Protein AF-E3PWX5-F1 (afdb_monomer_lite)

pLDDT: mean 84.58, std 5.64, range [62.59, 90.56]

Secondary structure (DSSP, 8-state):
-TTTTT--HHHHHHHHTPPPPHHHHHHHHHHHHHHHHHHHTTT---HHHHHHHHHHTT----GGGT-

Structure (mmCIF, N/CA/C/O backbone):
data_AF-E3PWX5-F1
#
_entry.id   AF-E3PWX5-F1
#
loop_
_atom_site.group_PDB
_atom_site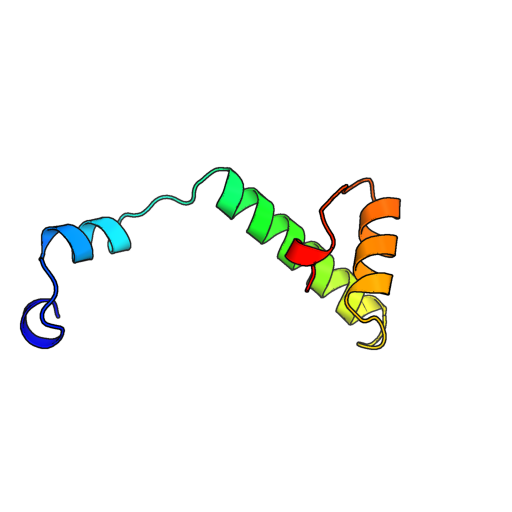.id
_atom_site.type_symbol
_atom_site.label_atom_id
_atom_site.label_alt_id
_atom_site.label_comp_id
_atom_site.label_asym_id
_atom_site.label_entity_id
_atom_site.label_seq_id
_atom_site.pdbx_PDB_ins_code
_atom_site.Cartn_x
_atom_site.Cartn_y
_atom_site.Cartn_z
_atom_site.occupancy
_atom_site.B_iso_or_equiv
_atom_site.auth_seq_id
_atom_site.auth_comp_id
_atom_site.auth_asym_id
_atom_site.auth_atom_id
_atom_site.pdbx_PDB_model_num
ATOM 1 N N . MET A 1 1 ? -19.616 -7.736 20.009 1.00 68.19 1 MET A N 1
ATOM 2 C CA . MET A 1 1 ? -18.271 -7.567 19.410 1.00 68.19 1 MET A CA 1
ATOM 3 C C . MET A 1 1 ? -17.168 -7.382 20.458 1.00 68.19 1 MET A C 1
ATOM 5 O O . MET A 1 1 ? -16.364 -8.289 20.599 1.00 68.19 1 MET A O 1
ATOM 9 N N . CYS A 1 2 ? -17.162 -6.311 21.268 1.00 78.00 2 CYS A N 1
ATOM 10 C CA . CYS A 1 2 ? -16.080 -6.044 22.243 1.00 78.00 2 CYS A CA 1
ATOM 11 C C . CYS A 1 2 ? -15.848 -7.146 23.301 1.00 78.00 2 CYS A C 1
ATOM 13 O O . CYS A 1 2 ? -14.705 -7.489 23.576 1.00 78.00 2 CYS A O 1
ATOM 15 N N . LYS A 1 3 ? -16.921 -7.739 23.858 1.00 77.56 3 LYS A N 1
ATOM 16 C CA . LYS A 1 3 ? -16.823 -8.854 24.827 1.00 77.56 3 LYS A CA 1
ATOM 17 C C . LYS A 1 3 ? -16.272 -10.146 24.207 1.00 77.56 3 LYS A C 1
ATOM 19 O O . LYS A 1 3 ? -15.544 -10.868 24.870 1.00 77.56 3 LYS A O 1
ATOM 24 N N . VAL A 1 4 ? -16.606 -10.411 22.942 1.00 86.94 4 VAL A N 1
ATOM 25 C CA . VAL A 1 4 ? -16.166 -11.612 22.207 1.00 86.94 4 VAL A CA 1
ATOM 26 C C . VAL A 1 4 ? -14.689 -11.492 21.827 1.00 86.94 4 VAL A C 1
ATOM 28 O O . VAL A 1 4 ? -13.924 -12.426 22.014 1.00 86.94 4 VAL A O 1
ATOM 31 N N . LEU A 1 5 ? -14.276 -10.306 21.369 1.00 83.75 5 LEU A N 1
ATOM 32 C CA . LEU A 1 5 ? -12.904 -10.008 20.945 1.00 83.75 5 LEU A CA 1
ATOM 33 C C . LEU A 1 5 ? -11.987 -9.545 22.098 1.00 83.75 5 LEU A C 1
ATOM 35 O O . LEU A 1 5 ? -10.858 -9.140 21.842 1.00 83.75 5 LEU A O 1
ATOM 39 N N . LYS A 1 6 ? -12.471 -9.559 23.353 1.00 85.69 6 LYS A N 1
ATOM 40 C CA . LYS A 1 6 ? -11.761 -9.093 24.565 1.00 85.69 6 LYS A CA 1
ATOM 41 C C . LYS A 1 6 ? -11.059 -7.725 24.410 1.00 85.69 6 LYS A C 1
ATOM 43 O O . LYS A 1 6 ? -9.990 -7.503 24.969 1.00 85.69 6 LYS A O 1
ATOM 48 N N . VAL A 1 7 ? -11.673 -6.787 23.687 1.00 86.69 7 VAL A N 1
ATOM 49 C CA . VAL A 1 7 ? -11.174 -5.407 23.506 1.00 86.69 7 VAL A CA 1
ATOM 50 C C . VAL A 1 7 ? -12.017 -4.405 24.289 1.00 86.69 7 VAL A C 1
ATOM 52 O O . VAL A 1 7 ? -13.229 -4.575 24.447 1.00 86.69 7 VAL A O 1
ATOM 55 N N . SER A 1 8 ? -11.385 -3.330 24.769 1.00 88.12 8 SER A N 1
ATOM 56 C CA . SER A 1 8 ? -12.090 -2.253 25.466 1.00 88.12 8 SER A CA 1
ATOM 57 C C . SER A 1 8 ? -13.070 -1.535 24.528 1.00 88.12 8 SER A C 1
ATOM 59 O O . SER A 1 8 ? -12.806 -1.335 23.338 1.00 88.12 8 SER A O 1
ATOM 61 N N . ARG A 1 9 ? -14.224 -1.118 25.072 1.00 85.88 9 ARG A N 1
ATOM 62 C CA . ARG A 1 9 ? -15.255 -0.405 24.294 1.00 85.88 9 ARG A CA 1
ATOM 63 C C . ARG A 1 9 ? -14.713 0.902 23.712 1.00 85.88 9 ARG A C 1
ATOM 65 O O . ARG A 1 9 ? -15.019 1.227 22.570 1.00 85.88 9 ARG A O 1
ATOM 72 N N . SER A 1 10 ? -13.886 1.620 24.471 1.00 86.00 10 SER A N 1
ATOM 73 C CA . SER A 1 10 ? -13.260 2.871 24.034 1.00 86.00 10 SER A CA 1
ATOM 74 C C . SER A 1 10 ? -12.348 2.671 22.823 1.00 86.00 10 SER A C 1
ATOM 76 O O . SER A 1 10 ? -12.452 3.430 21.864 1.00 86.00 10 SER A O 1
ATOM 78 N N . SER A 1 11 ? -11.519 1.621 22.807 1.00 84.94 11 SER A N 1
ATOM 79 C CA . SER A 1 11 ? -10.665 1.306 21.654 1.00 84.94 11 SER A CA 1
ATOM 80 C C . SER A 1 11 ? -11.474 0.913 20.419 1.00 84.94 11 SER A C 1
ATOM 82 O O . SER A 1 11 ? -11.149 1.354 19.319 1.00 84.94 11 SER A O 1
ATOM 84 N N . TYR A 1 12 ? -12.555 0.146 20.594 1.00 87.81 12 TYR A N 1
ATOM 85 C CA . TYR A 1 12 ? -13.435 -0.243 19.488 1.00 87.81 12 TYR A CA 1
ATOM 86 C C . TYR A 1 12 ? -14.053 0.974 18.790 1.00 87.81 12 TYR A C 1
ATOM 88 O O . TYR A 1 12 ? -13.920 1.124 17.577 1.00 87.81 12 TYR A O 1
ATOM 96 N N . TYR A 1 13 ? -14.664 1.887 19.550 1.00 88.38 13 TYR A N 1
ATOM 97 C CA . TYR A 1 13 ? -15.268 3.086 18.964 1.00 88.38 13 TYR A CA 1
ATOM 98 C C . TYR A 1 13 ? -14.228 4.102 18.475 1.00 88.38 13 TYR A C 1
ATOM 100 O O . TYR A 1 13 ? -14.489 4.810 17.505 1.00 88.38 13 TYR A O 1
ATOM 108 N N . LYS A 1 14 ? -13.030 4.143 19.078 1.00 85.31 14 LYS A N 1
ATOM 109 C CA . LYS A 1 14 ? -11.909 4.955 18.580 1.00 85.31 14 LYS A CA 1
ATOM 110 C C . LYS A 1 14 ? -11.450 4.504 17.195 1.00 85.31 14 LYS A C 1
ATOM 112 O O . LYS A 1 14 ? -11.156 5.352 16.361 1.00 85.31 14 LYS A O 1
ATOM 117 N N . PHE A 1 15 ? -11.389 3.196 16.950 1.00 84.19 15 PHE A N 1
ATOM 118 C CA . PHE A 1 15 ? -11.081 2.656 15.627 1.00 84.19 15 PHE A CA 1
ATOM 119 C C . PHE A 1 15 ? -12.220 2.916 14.635 1.00 84.19 15 PHE A C 1
ATOM 121 O O . PHE A 1 15 ? -11.970 3.391 13.533 1.00 84.19 15 PHE A O 1
ATOM 128 N N . LEU A 1 16 ? -13.467 2.669 15.048 1.00 86.25 16 LEU A N 1
ATOM 129 C CA . LEU A 1 16 ? -14.642 2.806 14.183 1.00 86.25 16 LEU A CA 1
ATOM 130 C C . LEU A 1 16 ? -14.866 4.248 13.701 1.00 86.25 16 LEU A C 1
ATOM 132 O O . LEU A 1 16 ? -15.211 4.460 12.546 1.00 86.25 16 LEU A O 1
ATOM 136 N N . ASN A 1 17 ? -14.609 5.237 14.560 1.00 84.69 17 ASN A N 1
ATOM 137 C CA . ASN A 1 17 ? -14.739 6.661 14.232 1.00 84.69 17 ASN A CA 1
ATOM 138 C C . ASN A 1 17 ? -13.407 7.312 13.825 1.00 84.69 17 ASN A C 1
ATOM 140 O O . ASN A 1 17 ? -13.295 8.542 13.814 1.00 84.69 17 ASN A O 1
ATOM 144 N N . LYS A 1 18 ? -12.366 6.516 13.547 1.00 84.25 18 LYS A N 1
ATOM 145 C CA . LYS A 1 18 ? -11.054 7.050 13.186 1.00 84.25 18 LYS A CA 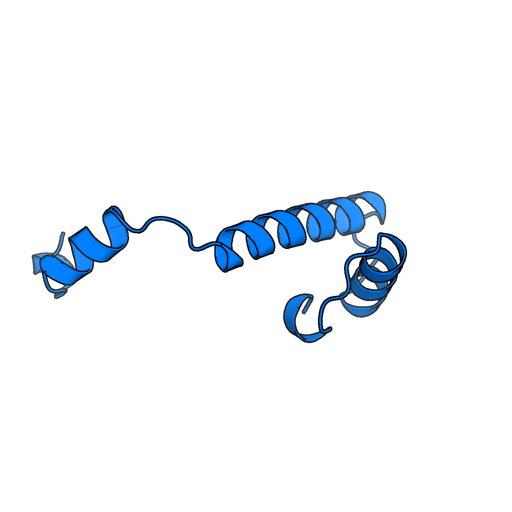1
ATOM 146 C C . LYS A 1 18 ? -11.163 7.803 11.861 1.00 84.25 18 LYS A C 1
ATOM 148 O O . LYS A 1 18 ? -11.473 7.220 10.826 1.00 84.25 18 LYS A O 1
ATOM 153 N N . LYS A 1 19 ? -10.853 9.099 11.888 1.00 85.12 19 LYS A N 1
ATOM 154 C CA . LYS A 1 19 ? -10.663 9.890 10.669 1.00 85.12 19 LYS A CA 1
ATOM 155 C C . LYS A 1 19 ? -9.260 9.643 10.110 1.00 85.12 1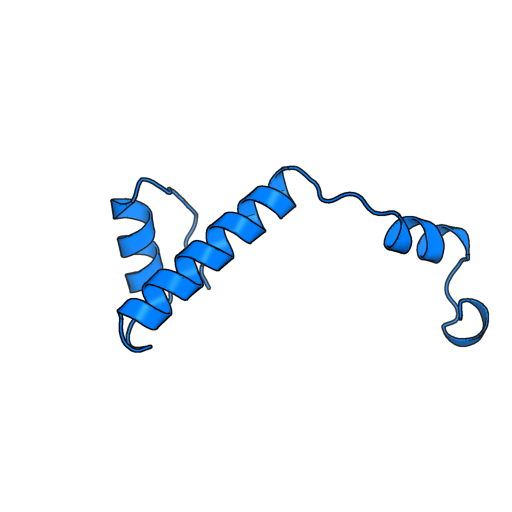9 LYS A C 1
ATOM 157 O O . LYS A 1 19 ? -8.317 9.570 10.905 1.00 85.12 19 LYS A O 1
ATOM 162 N N . PRO A 1 20 ? -9.114 9.525 8.780 1.00 83.69 20 PRO A N 1
ATOM 163 C CA . PRO A 1 20 ? -7.807 9.355 8.174 1.00 83.69 20 PRO A CA 1
ATOM 164 C C . PRO A 1 20 ? -6.942 10.585 8.451 1.00 83.69 20 PRO A C 1
ATOM 166 O O . PRO A 1 20 ? -7.397 11.725 8.343 1.00 83.69 20 PRO A O 1
ATOM 169 N N . SER A 1 21 ? -5.691 10.350 8.830 1.00 86.19 21 SER A N 1
ATOM 170 C CA . SER A 1 21 ? -4.699 11.413 8.990 1.00 86.19 21 SER A CA 1
ATOM 171 C C . SER A 1 21 ? -4.263 11.948 7.622 1.00 86.19 21 SER A C 1
ATOM 173 O O . SER A 1 21 ? -4.343 11.243 6.614 1.00 86.19 21 SER A O 1
ATOM 175 N N . ASN A 1 22 ? -3.716 13.164 7.580 1.00 86.12 22 ASN A N 1
ATOM 176 C CA . ASN A 1 22 ? -3.153 13.735 6.351 1.00 86.12 22 ASN A CA 1
ATOM 177 C C . ASN A 1 22 ? -2.113 12.804 5.696 1.00 86.12 22 ASN A C 1
ATOM 179 O O . ASN A 1 22 ? -2.088 12.675 4.475 1.00 86.12 22 ASN A O 1
ATOM 183 N N . ARG A 1 23 ? -1.318 12.084 6.502 1.00 84.00 23 ARG A N 1
ATOM 184 C CA . ARG A 1 23 ? -0.327 11.111 6.004 1.00 84.00 23 ARG A CA 1
ATOM 185 C C . ARG A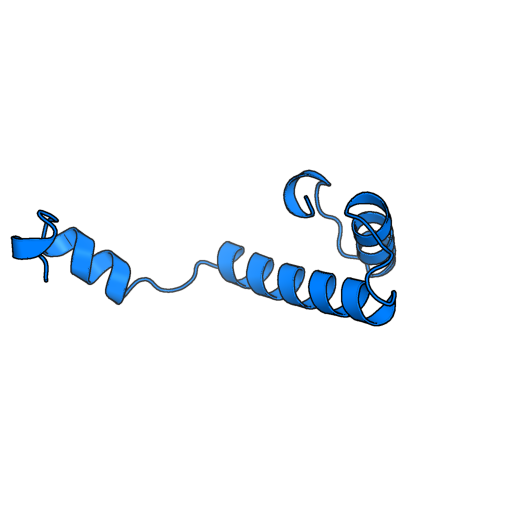 1 23 ? -0.983 9.859 5.428 1.00 84.00 23 ARG A C 1
ATOM 187 O O . ARG A 1 23 ? -0.472 9.285 4.478 1.00 84.00 23 ARG A O 1
ATOM 194 N N . GLU A 1 24 ? -2.104 9.423 6.000 1.00 86.00 24 GLU A N 1
ATOM 195 C CA . GLU A 1 24 ? -2.851 8.273 5.476 1.00 86.00 24 GLU A CA 1
ATOM 196 C C . GLU A 1 24 ? -3.494 8.623 4.131 1.00 86.00 24 GLU A C 1
ATOM 198 O O . GLU A 1 24 ? -3.471 7.813 3.211 1.00 86.00 24 GLU A O 1
ATOM 203 N N . LEU A 1 25 ? -3.985 9.855 3.976 1.00 87.62 25 LEU A N 1
ATOM 204 C CA . LEU A 1 25 ? -4.494 10.348 2.697 1.00 87.62 25 LEU A CA 1
ATOM 205 C C . LEU A 1 25 ? -3.396 10.451 1.630 1.00 87.62 25 LEU A C 1
ATOM 207 O O . LEU A 1 25 ? -3.634 10.069 0.486 1.00 87.62 25 LEU A O 1
ATOM 211 N N . GLU A 1 26 ? -2.205 10.941 1.985 1.00 86.19 26 GLU A N 1
ATOM 212 C CA . GLU A 1 26 ? -1.043 10.913 1.085 1.00 86.19 26 GLU A CA 1
ATOM 213 C C . GLU A 1 26 ? -0.680 9.485 0.678 1.00 86.19 26 GLU A C 1
ATOM 215 O O . GLU A 1 26 ? -0.533 9.220 -0.512 1.00 86.19 26 GLU A O 1
ATOM 220 N N . ASN A 1 27 ? -0.607 8.555 1.633 1.00 87.31 27 ASN A N 1
ATOM 221 C CA . ASN A 1 27 ? -0.297 7.156 1.342 1.00 87.31 27 ASN A CA 1
ATOM 222 C C . ASN A 1 27 ? -1.310 6.546 0.366 1.00 87.31 27 ASN A C 1
ATOM 224 O O . ASN A 1 27 ? -0.904 5.929 -0.610 1.00 87.31 27 ASN A O 1
ATOM 228 N N . VAL A 1 28 ? -2.611 6.788 0.557 1.00 87.69 28 VAL A N 1
ATOM 229 C CA . VAL A 1 28 ? -3.653 6.299 -0.363 1.00 87.69 28 VAL A CA 1
ATOM 230 C C . VAL A 1 28 ? -3.477 6.867 -1.776 1.00 87.69 28 VAL A C 1
ATOM 232 O O . VAL A 1 28 ? -3.731 6.168 -2.756 1.00 87.69 28 VAL A O 1
ATOM 235 N N . LYS A 1 29 ? -3.055 8.130 -1.919 1.00 88.38 29 LYS A N 1
ATOM 236 C CA . LYS A 1 29 ? -2.758 8.714 -3.240 1.00 88.38 29 LYS A CA 1
ATOM 237 C C . LYS A 1 29 ? -1.541 8.044 -3.879 1.00 88.38 29 LYS A C 1
ATOM 239 O O . LYS A 1 29 ? -1.603 7.667 -5.043 1.00 88.38 29 LYS A O 1
ATOM 244 N N . ILE A 1 30 ? -0.474 7.857 -3.108 1.00 86.56 30 ILE A N 1
ATOM 245 C CA . ILE A 1 30 ? 0.765 7.219 -3.564 1.00 86.56 30 ILE A CA 1
ATOM 246 C C . ILE A 1 30 ? 0.508 5.767 -3.983 1.00 86.56 30 ILE A C 1
ATOM 248 O O . ILE A 1 30 ? 0.942 5.357 -5.055 1.00 86.56 30 ILE A O 1
ATOM 252 N N . GLU A 1 31 ? -0.240 5.001 -3.188 1.00 88.12 31 GLU A N 1
ATOM 253 C CA . GLU A 1 31 ? -0.618 3.620 -3.509 1.00 88.12 31 GLU A CA 1
ATOM 254 C C . GLU A 1 31 ? -1.391 3.533 -4.827 1.00 88.12 31 GLU A C 1
ATOM 256 O O . GLU A 1 31 ? -1.119 2.657 -5.649 1.00 88.12 31 GLU A O 1
ATOM 261 N N . LYS A 1 32 ? -2.322 4.463 -5.071 1.00 89.75 32 LYS A N 1
ATOM 262 C CA . LYS A 1 32 ? -3.055 4.525 -6.344 1.00 89.75 32 LYS A CA 1
ATOM 263 C C . LYS A 1 32 ? -2.118 4.752 -7.528 1.00 89.75 32 LYS A C 1
ATOM 265 O O . LYS A 1 32 ? -2.240 4.044 -8.525 1.00 89.75 32 LYS A O 1
ATOM 270 N N . GLU A 1 33 ? -1.170 5.679 -7.410 1.00 88.44 33 GLU A N 1
ATOM 271 C CA . GLU A 1 33 ? -0.175 5.929 -8.462 1.00 88.44 33 GLU A CA 1
ATOM 272 C C . GLU A 1 33 ? 0.732 4.717 -8.702 1.00 88.44 33 GLU A C 1
ATOM 274 O O . GLU A 1 33 ? 0.953 4.321 -9.846 1.00 88.44 33 GLU A O 1
ATOM 279 N N . ILE A 1 34 ? 1.187 4.054 -7.635 1.00 87.75 34 ILE A N 1
ATOM 280 C CA . ILE A 1 34 ? 1.969 2.812 -7.723 1.00 87.75 34 ILE A CA 1
ATOM 281 C C . ILE A 1 34 ? 1.204 1.747 -8.511 1.00 87.75 34 ILE A C 1
ATOM 283 O O . ILE A 1 34 ? 1.753 1.147 -9.436 1.00 87.75 34 ILE A O 1
ATOM 287 N N . ILE A 1 35 ? -0.072 1.528 -8.180 1.00 88.88 35 ILE A N 1
ATOM 288 C CA . ILE A 1 35 ? -0.920 0.541 -8.858 1.00 88.88 35 ILE A CA 1
ATOM 289 C C . ILE A 1 35 ? -1.117 0.913 -10.331 1.00 88.88 35 ILE A C 1
ATOM 291 O O . ILE A 1 35 ? -1.087 0.029 -11.190 1.00 88.88 35 ILE A O 1
ATOM 295 N N . ASN A 1 36 ? -1.294 2.198 -10.640 1.00 90.56 36 ASN A N 1
ATOM 296 C CA . ASN A 1 36 ? -1.436 2.676 -12.013 1.00 90.56 36 ASN A CA 1
ATOM 297 C C . ASN A 1 36 ? -0.171 2.397 -12.835 1.00 90.56 36 ASN A C 1
ATOM 299 O O . ASN A 1 36 ? -0.266 1.808 -13.911 1.00 90.56 36 ASN A O 1
ATOM 303 N N . ILE A 1 37 ? 1.009 2.739 -12.309 1.00 88.56 37 ILE A N 1
ATOM 304 C CA . ILE A 1 37 ? 2.306 2.481 -12.957 1.00 88.56 37 ILE A CA 1
ATOM 305 C C . ILE A 1 37 ? 2.532 0.976 -13.123 1.00 88.56 37 ILE A C 1
ATOM 307 O O . ILE A 1 37 ? 2.946 0.516 -14.189 1.00 88.56 37 ILE A O 1
ATOM 311 N N . TYR A 1 38 ? 2.221 0.189 -12.093 1.00 89.94 38 TYR A N 1
ATOM 312 C CA . TYR A 1 38 ? 2.369 -1.260 -12.130 1.00 89.94 38 TYR A CA 1
ATOM 313 C C . TYR A 1 38 ? 1.509 -1.882 -13.238 1.00 89.94 38 TYR A C 1
ATOM 315 O O . TYR A 1 38 ? 2.033 -2.610 -14.087 1.00 89.94 38 TYR A O 1
ATOM 323 N N . LYS A 1 39 ? 0.227 -1.505 -13.312 1.00 89.06 39 LYS A N 1
ATOM 324 C CA . LYS A 1 39 ? -0.693 -1.940 -14.374 1.00 89.06 39 LYS A CA 1
ATOM 325 C C . LYS A 1 39 ? -0.249 -1.462 -15.757 1.00 89.06 39 LYS A C 1
ATOM 327 O O . LYS A 1 39 ? -0.236 -2.260 -16.692 1.00 89.06 39 LYS A O 1
ATOM 332 N N . ALA A 1 40 ? 0.172 -0.202 -15.888 1.00 89.38 40 ALA A N 1
ATOM 333 C CA . ALA A 1 40 ? 0.683 0.354 -17.143 1.00 89.38 40 ALA A CA 1
ATOM 334 C C . ALA A 1 40 ? 1.930 -0.399 -17.640 1.00 89.38 40 ALA A C 1
ATOM 336 O O . ALA A 1 40 ? 2.080 -0.656 -18.833 1.00 89.38 40 ALA A O 1
ATOM 337 N N . SER A 1 41 ? 2.786 -0.846 -16.717 1.00 87.31 41 SER A N 1
ATOM 338 C CA . SER A 1 41 ? 3.978 -1.645 -17.016 1.00 87.31 41 SER A CA 1
ATOM 339 C C . SER A 1 41 ? 3.695 -3.125 -17.317 1.00 87.31 41 SER A C 1
ATOM 341 O O . SER A 1 41 ? 4.640 -3.908 -17.448 1.00 87.31 41 SER A O 1
ATOM 343 N N . LYS A 1 42 ? 2.419 -3.536 -17.407 1.00 89.00 42 LYS A N 1
ATOM 344 C CA . LYS A 1 42 ? 1.993 -4.944 -17.514 1.00 89.00 42 LYS A CA 1
ATOM 345 C C . LYS A 1 42 ? 2.593 -5.811 -16.402 1.00 89.00 42 LYS A C 1
ATOM 347 O O . LYS A 1 42 ? 3.067 -6.914 -16.663 1.00 89.00 42 LYS A O 1
ATOM 352 N N . ASN A 1 43 ? 2.612 -5.291 -15.174 1.00 85.81 43 ASN A N 1
ATOM 353 C CA . ASN A 1 43 ? 3.109 -5.973 -13.977 1.00 85.81 43 ASN A CA 1
ATOM 354 C C . ASN A 1 43 ? 4.611 -6.325 -14.012 1.00 85.81 43 ASN A C 1
ATOM 356 O O . ASN A 1 43 ? 5.074 -7.164 -13.242 1.00 85.81 43 ASN A O 1
ATOM 360 N N . ARG A 1 44 ? 5.389 -5.701 -14.907 1.00 87.44 44 ARG A N 1
ATOM 361 C CA . ARG A 1 44 ? 6.822 -5.985 -15.079 1.00 87.44 44 ARG A CA 1
ATOM 362 C C . ARG A 1 44 ? 7.702 -5.201 -14.111 1.00 87.44 44 ARG A C 1
ATOM 364 O O . ARG A 1 44 ? 8.817 -5.624 -13.811 1.00 87.44 44 ARG A O 1
ATOM 371 N N . TYR A 1 45 ? 7.266 -4.014 -13.699 1.00 89.06 45 TYR A N 1
ATOM 372 C CA . TYR A 1 45 ? 8.083 -3.143 -12.863 1.00 89.06 45 TYR A CA 1
ATOM 373 C C . TYR A 1 45 ? 8.017 -3.585 -11.402 1.00 89.06 45 TYR A C 1
ATOM 375 O O . TYR A 1 45 ? 6.940 -3.712 -10.832 1.00 89.06 45 TYR A O 1
ATOM 383 N N . GLY A 1 46 ? 9.188 -3.818 -10.807 1.00 84.12 46 GLY A N 1
ATOM 384 C CA . GLY A 1 46 ? 9.340 -3.988 -9.362 1.00 84.12 46 GLY A CA 1
ATOM 385 C C . GLY A 1 46 ? 9.525 -2.648 -8.645 1.00 84.12 46 GLY A C 1
ATOM 386 O O . GLY A 1 46 ? 9.596 -1.597 -9.288 1.00 84.12 46 GLY A O 1
ATOM 387 N N . ALA A 1 47 ? 9.679 -2.695 -7.319 1.00 83.88 47 ALA A N 1
ATOM 388 C CA . ALA A 1 47 ? 9.748 -1.516 -6.448 1.00 83.88 47 ALA A CA 1
ATOM 389 C C . ALA A 1 47 ? 10.745 -0.436 -6.919 1.00 83.88 47 ALA A C 1
ATOM 391 O O . ALA A 1 47 ? 10.418 0.745 -6.901 1.00 83.88 47 ALA A O 1
ATOM 392 N N . VAL A 1 48 ? 11.927 -0.825 -7.415 1.00 85.19 48 VAL A N 1
ATOM 393 C CA . VAL A 1 48 ? 12.954 0.123 -7.896 1.00 85.19 48 VAL A CA 1
ATOM 394 C C . VAL A 1 48 ? 12.481 0.906 -9.127 1.00 85.19 48 VAL A C 1
ATOM 396 O O . VAL A 1 48 ? 12.538 2.131 -9.135 1.00 85.19 48 VAL A O 1
ATOM 399 N N . LYS A 1 49 ? 11.940 0.217 -10.140 1.00 87.25 49 LYS A N 1
ATOM 400 C CA . LYS A 1 49 ? 11.454 0.856 -11.379 1.00 87.25 49 LYS A CA 1
ATOM 401 C C . LYS A 1 49 ? 10.207 1.705 -11.137 1.00 87.25 49 LYS A C 1
ATOM 403 O O . LYS A 1 49 ? 10.023 2.744 -11.770 1.00 87.25 49 LYS A O 1
ATOM 408 N N . ILE A 1 50 ? 9.350 1.275 -10.210 1.00 88.00 50 ILE A N 1
ATOM 409 C CA . ILE A 1 50 ? 8.191 2.058 -9.769 1.00 88.00 50 ILE A CA 1
ATOM 410 C C . ILE A 1 50 ? 8.663 3.328 -9.055 1.00 88.00 50 ILE A C 1
ATOM 412 O O . ILE A 1 50 ? 8.163 4.406 -9.357 1.00 88.00 50 ILE A O 1
ATOM 416 N N . HIS A 1 51 ? 9.653 3.229 -8.165 1.00 88.12 51 HIS A N 1
ATOM 417 C CA . HIS A 1 51 ? 10.232 4.384 -7.484 1.00 88.12 51 HIS A CA 1
ATOM 418 C C . HIS A 1 51 ? 10.850 5.391 -8.468 1.00 88.12 51 HIS A C 1
ATOM 420 O O . HIS A 1 51 ? 10.594 6.588 -8.353 1.00 88.12 51 HIS A O 1
ATOM 426 N N . GLU A 1 52 ? 11.598 4.927 -9.472 1.00 87.56 52 GLU A N 1
ATOM 427 C CA . GLU A 1 52 ? 12.123 5.790 -10.540 1.00 87.56 52 GLU A CA 1
ATOM 428 C C . GLU A 1 52 ? 10.996 6.481 -11.316 1.00 87.56 52 GLU A C 1
ATOM 430 O O . GLU A 1 52 ? 11.036 7.694 -11.513 1.00 87.56 52 GLU A O 1
ATOM 435 N N . SER A 1 53 ? 9.945 5.739 -11.676 1.00 87.69 53 SER A N 1
ATOM 436 C CA . SER A 1 53 ? 8.771 6.291 -12.366 1.00 87.69 53 SER A CA 1
ATOM 437 C C . SER A 1 53 ? 8.062 7.357 -11.517 1.00 87.69 53 SER A C 1
ATOM 439 O O . SER A 1 53 ? 7.750 8.442 -12.004 1.00 87.69 53 SER A O 1
ATOM 441 N N . LEU A 1 54 ? 7.881 7.111 -10.218 1.00 87.25 54 LEU A N 1
ATOM 442 C CA . LEU A 1 54 ? 7.315 8.088 -9.281 1.00 87.25 54 LEU A CA 1
ATOM 443 C C . LEU A 1 54 ? 8.190 9.339 -9.148 1.00 87.25 54 LEU A C 1
ATOM 445 O O . LEU A 1 54 ? 7.671 10.454 -9.108 1.00 87.25 54 LEU A O 1
ATOM 449 N N . LYS A 1 55 ? 9.515 9.171 -9.146 1.00 87.44 55 LYS A N 1
ATOM 450 C CA . LYS A 1 55 ? 10.464 10.287 -9.119 1.00 87.44 55 LYS A CA 1
ATOM 451 C C . LYS A 1 55 ? 10.357 11.144 -10.383 1.00 87.44 55 LYS A C 1
ATOM 453 O O . LYS A 1 55 ? 10.396 12.365 -10.273 1.00 87.44 55 LYS A O 1
ATOM 458 N N . THR A 1 56 ? 10.159 10.534 -11.557 1.00 85.75 56 THR A N 1
ATOM 459 C CA . THR A 1 56 ? 9.917 11.282 -12.810 1.00 85.75 56 THR A CA 1
ATOM 460 C C . THR A 1 56 ? 8.591 12.042 -12.811 1.00 85.75 56 THR A C 1
ATOM 462 O O . THR A 1 56 ? 8.508 13.112 -13.402 1.00 85.75 56 THR A O 1
ATOM 465 N N . LEU A 1 57 ? 7.584 11.548 -12.085 1.00 83.31 57 LEU A N 1
ATOM 466 C CA . LEU A 1 57 ? 6.301 12.227 -11.869 1.00 83.31 57 LEU A CA 1
ATOM 467 C C . LEU A 1 57 ? 6.383 13.358 -10.822 1.00 83.31 57 LEU A C 1
ATOM 469 O O . LEU A 1 57 ? 5.377 13.996 -10.526 1.00 83.31 57 LEU A O 1
ATOM 473 N N . GLY A 1 58 ? 7.565 13.612 -10.246 1.00 83.75 58 GLY A N 1
ATOM 474 C CA . GLY A 1 58 ? 7.785 14.648 -9.232 1.00 83.75 58 GLY A CA 1
ATOM 475 C C . GLY A 1 58 ? 7.453 14.215 -7.801 1.00 83.75 58 GLY A C 1
ATOM 476 O O . GLY A 1 58 ? 7.516 15.029 -6.880 1.00 83.75 58 GLY A O 1
ATOM 477 N N . ILE A 1 59 ? 7.132 12.937 -7.579 1.00 81.94 59 ILE A N 1
ATOM 478 C CA . ILE A 1 59 ? 6.773 12.405 -6.264 1.00 81.94 59 ILE A CA 1
ATOM 479 C C . ILE A 1 59 ? 8.024 11.796 -5.616 1.00 81.94 59 ILE A C 1
ATOM 481 O O . ILE A 1 59 ? 8.408 10.656 -5.883 1.00 81.94 59 ILE A O 1
ATOM 485 N N . ASN A 1 60 ? 8.688 12.568 -4.753 1.00 78.31 60 ASN A N 1
ATOM 486 C CA . ASN A 1 60 ? 9.916 12.132 -4.088 1.00 78.31 60 ASN A CA 1
ATOM 487 C C . ASN A 1 60 ? 9.610 11.362 -2.792 1.00 78.31 60 ASN A C 1
ATOM 489 O O . ASN A 1 60 ? 9.278 11.953 -1.764 1.00 78.31 60 ASN A O 1
ATOM 493 N N . ILE A 1 61 ? 9.721 10.033 -2.832 1.00 81.50 61 ILE A N 1
ATOM 494 C CA . ILE A 1 61 ? 9.412 9.149 -1.699 1.00 81.50 61 ILE A CA 1
ATOM 495 C C . ILE A 1 61 ? 10.593 8.211 -1.447 1.00 81.50 61 ILE A C 1
ATOM 497 O O . ILE A 1 61 ? 11.215 7.732 -2.381 1.00 81.50 61 ILE A O 1
ATOM 501 N N . SER A 1 62 ? 10.892 7.886 -0.189 1.00 80.69 62 SER A N 1
ATOM 502 C CA . SER A 1 62 ? 11.873 6.839 0.130 1.00 80.69 62 SER A CA 1
ATOM 503 C C . SER A 1 62 ? 11.478 5.478 -0.463 1.00 80.69 62 SER A C 1
ATOM 505 O O . SER A 1 62 ? 10.325 5.070 -0.342 1.00 80.69 62 SER A O 1
ATOM 507 N N . ILE A 1 63 ? 12.458 4.734 -0.989 1.00 73.88 63 ILE A N 1
ATOM 508 C CA . ILE A 1 63 ? 12.298 3.370 -1.535 1.00 73.88 63 ILE A CA 1
ATOM 509 C C . ILE A 1 63 ? 11.598 2.417 -0.548 1.00 73.88 63 ILE A C 1
ATOM 511 O O . ILE A 1 63 ? 10.826 1.557 -0.959 1.00 73.88 63 ILE A O 1
ATOM 515 N N . LYS A 1 64 ? 11.790 2.601 0.768 1.00 76.56 64 LYS A N 1
ATOM 516 C CA . LYS A 1 64 ? 11.115 1.791 1.800 1.00 76.56 64 LYS A CA 1
ATOM 517 C C . LYS A 1 64 ? 9.590 1.938 1.809 1.00 76.56 64 LYS A C 1
ATOM 519 O O . LYS A 1 64 ? 8.914 1.093 2.373 1.00 76.56 64 LYS A O 1
ATOM 524 N N . ARG A 1 65 ? 9.047 3.022 1.249 1.00 70.81 65 ARG A N 1
ATOM 525 C CA . ARG A 1 65 ? 7.595 3.248 1.146 1.00 70.81 65 ARG A CA 1
ATOM 526 C C . ARG A 1 65 ? 6.993 2.697 -0.147 1.00 70.81 65 ARG A C 1
ATOM 528 O O . ARG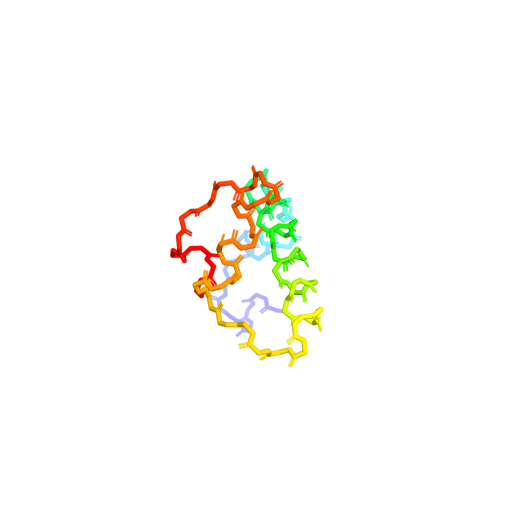 A 1 65 ? 5.781 2.728 -0.294 1.00 70.81 65 ARG A O 1
ATOM 535 N N . THR A 1 66 ? 7.832 2.258 -1.082 1.00 64.56 66 THR A N 1
ATOM 536 C CA . THR A 1 66 ? 7.423 1.645 -2.355 1.00 64.56 66 THR A CA 1
ATOM 537 C C . THR A 1 66 ? 7.664 0.131 -2.386 1.00 64.56 66 THR A C 1
ATOM 539 O O . THR A 1 66 ? 7.365 -0.490 -3.403 1.00 64.56 66 THR A O 1
ATOM 542 N N . GLN A 1 67 ? 8.270 -0.432 -1.329 1.00 62.59 67 GLN A N 1
ATOM 543 C CA . GLN A 1 67 ? 8.49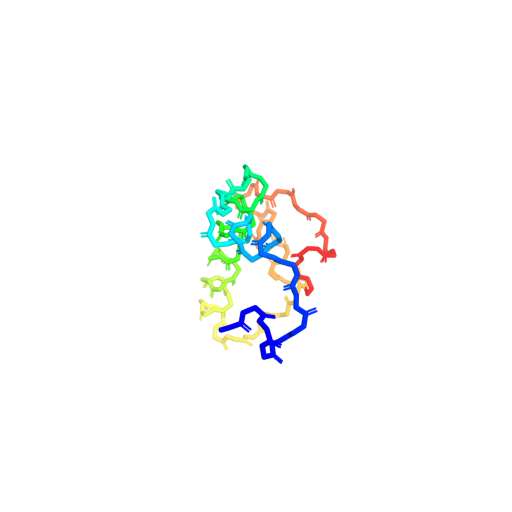0 -1.873 -1.144 1.00 62.59 67 GLN A CA 1
ATOM 544 C C . GLN A 1 67 ? 7.255 -2.574 -0.590 1.00 62.59 67 GLN A C 1
ATOM 546 O O . GLN A 1 67 ? 6.536 -1.940 0.212 1.00 62.59 67 GLN A O 1
#

Sequence (67 aa):
MCKVLKVSRSSYYKFLNKKPSNRELENVKIEKEIINIYKASKNRYGAVKIHESLKTLGINISIKRTQ

InterPro domains:
  IPR050900 Transposase IS3/IS150/IS904 [PTHR46889] (1-65)

Radius of gyration: 17.45 Å; chains: 1; bounding box: 31×26×43 Å

Foldseek 3Di:
DCVVVVHDPVVVVCVVPPDDDPVNVVLVVLVVQLVVVCVVVVNPDDLVNSQVVCVVVVNHDDSVSSD

Organism: Acetoanaerobium sticklandii (strain ATCC 12662 / DSM 519 / JCM 1433 / CCUG 9281 / NCIMB 10654 / HF) (NCBI:txid499177)